Protein AF-A0A8T3R4K5-F1 (afdb_monomer_lite)

Structure (mmCIF, N/CA/C/O backbone):
data_AF-A0A8T3R4K5-F1
#
_entry.id   AF-A0A8T3R4K5-F1
#
loop_
_atom_site.group_PDB
_atom_site.id
_atom_site.type_symbol
_atom_site.label_atom_id
_atom_site.label_alt_id
_atom_site.label_comp_id
_atom_site.label_asym_id
_atom_site.label_entity_id
_atom_site.label_seq_id
_atom_site.pdbx_PDB_ins_code
_atom_site.Cartn_x
_atom_site.Cartn_y
_atom_site.Cartn_z
_atom_site.occupancy
_atom_site.B_iso_or_equiv
_atom_site.auth_seq_id
_atom_site.auth_comp_id
_atom_site.auth_asym_id
_atom_site.auth_atom_id
_atom_site.pdbx_PDB_model_num
ATOM 1 N N . MET A 1 1 ? 18.059 7.187 2.280 1.00 45.31 1 MET A N 1
ATOM 2 C CA . MET A 1 1 ? 17.461 6.110 1.462 1.00 45.31 1 MET A CA 1
ATOM 3 C C . MET A 1 1 ? 18.571 5.228 0.918 1.00 45.31 1 MET A C 1
ATOM 5 O O . MET A 1 1 ? 19.413 5.726 0.177 1.00 45.31 1 MET A O 1
ATOM 9 N N . ALA A 1 2 ? 18.626 3.956 1.317 1.00 51.62 2 ALA A N 1
ATOM 10 C CA . ALA A 1 2 ? 19.560 3.008 0.717 1.00 51.62 2 ALA A CA 1
ATOM 11 C C . ALA A 1 2 ? 19.156 2.786 -0.748 1.00 51.62 2 ALA A C 1
ATOM 13 O O . ALA A 1 2 ? 18.019 2.421 -1.041 1.00 51.62 2 ALA A O 1
ATOM 14 N N . ARG A 1 3 ? 20.061 3.071 -1.686 1.00 59.81 3 ARG A N 1
ATOM 15 C CA . ARG A 1 3 ? 19.791 2.909 -3.116 1.00 59.81 3 ARG A CA 1
ATOM 16 C C . ARG A 1 3 ? 19.730 1.409 -3.410 1.00 59.81 3 ARG A C 1
ATOM 18 O O . ARG A 1 3 ? 20.758 0.740 -3.339 1.00 59.81 3 ARG A O 1
ATOM 25 N N . ARG A 1 4 ? 18.537 0.874 -3.704 1.00 74.50 4 ARG A N 1
ATOM 26 C CA . ARG A 1 4 ? 18.368 -0.532 -4.107 1.00 74.50 4 ARG A CA 1
ATOM 27 C C . ARG A 1 4 ? 19.282 -0.801 -5.304 1.00 74.50 4 ARG A C 1
ATOM 29 O O . ARG A 1 4 ? 19.158 -0.131 -6.330 1.00 74.50 4 ARG A O 1
ATOM 36 N N . ARG A 1 5 ? 20.230 -1.733 -5.158 1.00 85.31 5 ARG A N 1
ATOM 37 C CA . ARG A 1 5 ? 21.131 -2.118 -6.251 1.00 85.31 5 ARG A CA 1
ATOM 38 C C . ARG A 1 5 ? 20.29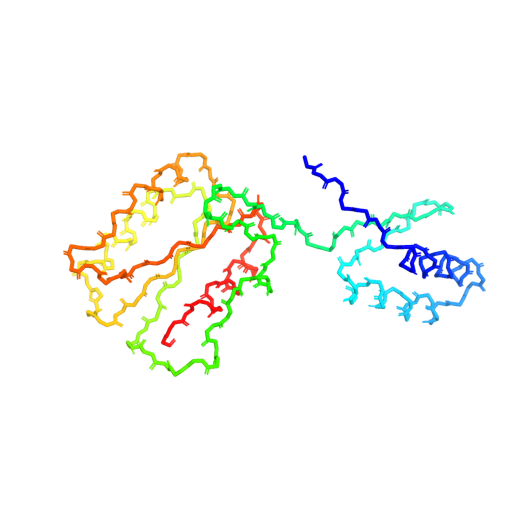4 -2.722 -7.380 1.00 85.31 5 ARG A C 1
ATOM 40 O O . ARG A 1 5 ? 19.443 -3.572 -7.124 1.00 85.31 5 ARG A O 1
ATOM 47 N N . ILE A 1 6 ? 20.534 -2.269 -8.608 1.00 90.44 6 ILE A N 1
ATOM 48 C CA . ILE A 1 6 ? 19.929 -2.852 -9.809 1.00 90.44 6 ILE A CA 1
ATOM 49 C C . ILE A 1 6 ? 20.546 -4.247 -9.999 1.00 90.44 6 ILE A C 1
ATOM 51 O O . ILE A 1 6 ? 21.776 -4.331 -10.042 1.00 90.44 6 ILE A O 1
ATOM 55 N N . PRO A 1 7 ? 19.749 -5.328 -10.081 1.00 92.19 7 PRO A N 1
ATOM 56 C CA . PRO A 1 7 ? 20.270 -6.655 -10.397 1.00 92.19 7 PRO A CA 1
ATOM 57 C C . PRO A 1 7 ? 20.941 -6.675 -11.774 1.00 92.19 7 PRO A C 1
ATOM 59 O O . PRO A 1 7 ? 20.413 -6.092 -12.722 1.00 92.19 7 PRO A O 1
ATOM 62 N N . ASP A 1 8 ? 22.074 -7.367 -11.893 1.00 93.62 8 ASP A N 1
ATOM 63 C CA . ASP A 1 8 ? 22.881 -7.354 -13.119 1.00 93.62 8 ASP A CA 1
ATOM 64 C C . ASP A 1 8 ? 22.080 -7.892 -14.328 1.00 93.62 8 ASP A C 1
ATOM 66 O O . ASP A 1 8 ? 22.092 -7.282 -15.394 1.00 93.62 8 ASP A O 1
ATOM 70 N N . GLU A 1 9 ? 21.271 -8.943 -14.141 1.00 94.00 9 GLU A N 1
ATOM 71 C CA . GLU A 1 9 ? 20.373 -9.491 -15.178 1.00 94.00 9 GLU A CA 1
ATOM 72 C C . GLU A 1 9 ? 19.344 -8.469 -15.684 1.00 94.00 9 GLU A C 1
ATOM 74 O O . GLU A 1 9 ? 19.042 -8.389 -16.880 1.00 94.00 9 GLU A O 1
ATOM 79 N N . LEU A 1 10 ? 18.818 -7.643 -14.778 1.00 94.88 10 LEU A N 1
ATOM 80 C CA . LEU A 1 10 ? 17.857 -6.603 -15.123 1.00 94.88 10 LEU A CA 1
ATOM 81 C C . LEU A 1 10 ? 18.532 -5.472 -15.901 1.00 94.88 10 LEU A C 1
ATOM 83 O O . LEU A 1 10 ? 17.970 -4.950 -16.865 1.00 94.88 10 LEU A O 1
ATOM 87 N N . LEU A 1 11 ? 19.756 -5.117 -15.504 1.00 95.25 11 LEU A N 1
ATOM 88 C CA . LEU A 1 11 ? 20.560 -4.142 -16.223 1.00 95.25 11 LEU A CA 1
ATOM 89 C C . LEU A 1 11 ? 20.870 -4.641 -17.641 1.00 95.25 11 LEU A C 1
ATOM 91 O O . LEU A 1 11 ? 20.710 -3.881 -18.594 1.00 95.25 11 LEU A O 1
ATOM 95 N N . SER A 1 12 ? 21.239 -5.913 -17.808 1.00 96.25 12 SER A N 1
ATOM 96 C CA . SER A 1 12 ? 21.420 -6.535 -19.125 1.00 96.25 12 SER A CA 1
ATOM 97 C C . SER A 1 12 ? 20.134 -6.500 -19.956 1.00 96.25 12 SER A C 1
ATOM 99 O O . SER A 1 12 ? 20.165 -6.081 -21.111 1.00 96.25 12 SER A O 1
ATOM 101 N N . THR A 1 13 ? 18.989 -6.844 -19.360 1.00 97.38 13 THR A N 1
ATOM 102 C CA . THR A 1 13 ? 17.670 -6.788 -20.019 1.00 97.38 13 THR A CA 1
ATOM 103 C C . THR A 1 13 ? 17.349 -5.375 -20.521 1.00 97.38 13 THR A C 1
ATOM 105 O O . THR A 1 13 ? 16.879 -5.196 -21.646 1.00 97.38 13 THR A O 1
ATOM 108 N N . ALA A 1 14 ? 17.662 -4.347 -19.728 1.00 96.56 14 ALA A N 1
ATOM 109 C CA . ALA A 1 14 ? 17.470 -2.952 -20.114 1.00 96.56 14 ALA A CA 1
ATOM 110 C C . ALA A 1 14 ? 18.378 -2.514 -21.279 1.00 96.56 14 ALA A C 1
ATOM 112 O O . ALA A 1 14 ? 17.917 -1.797 -22.171 1.00 96.56 14 ALA A O 1
ATOM 113 N N . HIS A 1 15 ? 19.627 -2.991 -21.325 1.00 96.38 15 HIS A N 1
ATOM 114 C CA . HIS A 1 15 ? 20.521 -2.750 -22.463 1.00 96.38 15 HIS A CA 1
ATOM 115 C C . HIS A 1 15 ? 20.000 -3.407 -23.746 1.00 96.38 15 HIS A C 1
ATOM 117 O O . HIS A 1 15 ? 19.970 -2.750 -24.786 1.00 96.38 15 HIS A O 1
ATOM 123 N N . ILE A 1 16 ? 19.532 -4.659 -23.675 1.00 97.00 16 ILE A N 1
ATOM 124 C CA . ILE A 1 16 ? 18.945 -5.361 -24.829 1.00 97.00 16 ILE A CA 1
ATOM 125 C C . ILE A 1 16 ? 17.707 -4.605 -25.328 1.00 97.00 16 ILE A C 1
ATOM 127 O O . ILE A 1 16 ? 17.570 -4.367 -26.527 1.00 97.00 16 ILE A O 1
ATOM 131 N N . ARG A 1 17 ? 16.851 -4.120 -24.418 1.00 96.69 17 ARG A N 1
ATOM 132 C CA . ARG A 1 17 ? 15.700 -3.280 -24.786 1.00 96.69 17 ARG A CA 1
ATOM 133 C C . ARG A 1 17 ? 16.136 -2.009 -25.512 1.00 96.69 17 ARG A C 1
ATOM 135 O O . ARG A 1 17 ? 15.506 -1.628 -26.494 1.00 96.69 17 ARG A O 1
ATOM 142 N N . SER A 1 18 ? 17.182 -1.338 -25.028 1.00 95.56 18 SER A N 1
ATOM 143 C CA . SER A 1 18 ? 17.711 -0.126 -25.666 1.00 95.56 18 SER A CA 1
ATOM 144 C C . SER A 1 18 ? 18.181 -0.405 -27.099 1.00 95.56 18 SER A C 1
ATOM 146 O O . SER A 1 18 ? 17.837 0.332 -28.022 1.00 95.56 18 SER A O 1
ATOM 148 N N . GLN A 1 19 ? 18.874 -1.529 -27.311 1.00 95.06 19 GLN A N 1
ATOM 149 C CA . GLN A 1 19 ? 19.304 -1.972 -28.641 1.00 95.06 19 GLN A CA 1
ATOM 150 C C . GLN A 1 19 ? 18.115 -2.286 -29.560 1.00 95.06 19 GLN A C 1
ATOM 152 O O . GLN A 1 19 ? 18.104 -1.832 -30.703 1.00 95.06 19 GLN A O 1
ATOM 157 N N . ALA A 1 20 ? 17.087 -2.980 -29.059 1.00 96.00 20 ALA A N 1
ATOM 158 C CA . ALA A 1 20 ? 15.862 -3.255 -29.814 1.00 96.00 20 ALA A CA 1
ATOM 159 C C . ALA A 1 20 ? 15.170 -1.956 -30.266 1.00 96.00 20 ALA A C 1
ATOM 161 O O . ALA A 1 20 ? 14.810 -1.816 -31.433 1.00 96.00 20 ALA A O 1
ATOM 162 N N . ARG A 1 21 ? 15.083 -0.948 -29.383 1.00 94.56 21 ARG A N 1
ATOM 163 C CA . ARG A 1 21 ? 14.558 0.384 -29.741 1.00 94.56 21 ARG A CA 1
ATOM 164 C C . ARG A 1 21 ? 15.395 1.071 -30.815 1.00 94.56 21 ARG A C 1
ATOM 166 O O . ARG A 1 21 ? 14.825 1.629 -31.747 1.00 94.56 21 ARG A O 1
ATOM 173 N N . ALA A 1 22 ? 16.723 1.022 -30.707 1.00 93.38 22 ALA A N 1
ATOM 174 C CA . ALA A 1 22 ? 17.624 1.612 -31.698 1.00 93.38 22 ALA A CA 1
ATOM 175 C C . ALA A 1 22 ? 17.508 0.935 -33.077 1.00 93.38 22 ALA A C 1
ATOM 177 O O . ALA A 1 22 ? 17.646 1.601 -34.100 1.00 93.38 22 ALA A O 1
ATOM 178 N N . ALA A 1 23 ? 17.210 -0.366 -33.105 1.00 95.31 23 ALA A N 1
ATOM 179 C CA . ALA A 1 23 ? 16.956 -1.133 -34.323 1.00 95.31 23 ALA A CA 1
ATOM 180 C C . ALA A 1 23 ? 15.519 -0.984 -34.870 1.00 95.31 23 ALA A C 1
ATOM 182 O O . ALA A 1 23 ? 15.223 -1.500 -35.946 1.00 95.31 23 ALA A O 1
ATOM 183 N N . GLY A 1 24 ? 14.623 -0.294 -34.153 1.00 96.25 24 GLY A N 1
ATOM 184 C CA . GLY A 1 24 ? 13.208 -0.164 -34.518 1.00 96.25 24 GLY A CA 1
ATOM 185 C C . GLY A 1 24 ? 12.358 -1.410 -34.236 1.00 96.25 24 GLY A C 1
ATOM 186 O O . GLY A 1 24 ? 11.225 -1.489 -34.708 1.00 96.25 24 GLY A O 1
ATOM 187 N N . ASP A 1 25 ? 12.869 -2.369 -33.460 1.00 97.69 25 ASP A N 1
ATOM 188 C CA . ASP A 1 25 ? 12.128 -3.552 -33.015 1.00 97.69 25 ASP A CA 1
ATOM 189 C C . ASP A 1 25 ? 11.287 -3.220 -31.772 1.00 97.69 25 ASP A C 1
ATOM 191 O O . ASP A 1 25 ? 11.659 -3.457 -30.617 1.00 97.69 25 ASP A O 1
ATOM 195 N N . TRP A 1 26 ? 10.136 -2.594 -32.018 1.00 95.94 26 TRP A N 1
ATOM 196 C CA . TRP A 1 26 ? 9.239 -2.139 -30.956 1.00 95.94 26 TRP A CA 1
ATOM 197 C C . TRP A 1 26 ? 8.578 -3.289 -30.196 1.00 95.94 26 TRP A C 1
ATOM 199 O O . TRP A 1 26 ? 8.363 -3.168 -28.992 1.00 95.94 26 TRP A O 1
ATOM 209 N N . ALA A 1 27 ? 8.297 -4.405 -30.873 1.00 98.12 27 ALA A N 1
ATOM 210 C CA . ALA A 1 27 ? 7.669 -5.569 -30.258 1.00 98.12 27 ALA A CA 1
ATOM 211 C C . ALA A 1 27 ? 8.587 -6.192 -29.199 1.00 98.12 27 ALA A C 1
ATOM 213 O O . ALA A 1 27 ? 8.157 -6.434 -28.068 1.00 98.12 27 ALA A O 1
ATOM 214 N N . GLU A 1 28 ? 9.865 -6.383 -29.531 1.00 97.69 28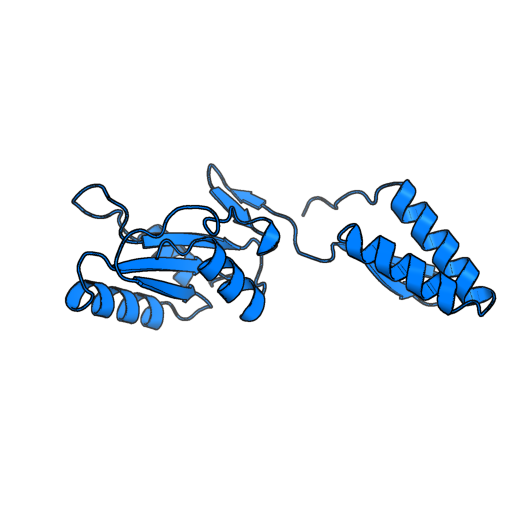 GLU A N 1
ATOM 215 C CA . GLU A 1 28 ? 10.845 -6.895 -28.576 1.00 97.69 28 GLU A CA 1
ATOM 216 C C . GLU A 1 28 ? 11.113 -5.892 -27.449 1.00 97.69 28 GLU A C 1
ATOM 218 O O . GLU A 1 28 ? 11.172 -6.262 -26.272 1.00 97.69 28 GLU A O 1
ATOM 223 N N . ALA A 1 29 ? 11.196 -4.597 -27.773 1.00 96.75 29 ALA A N 1
ATOM 224 C CA . ALA A 1 29 ? 11.370 -3.558 -26.765 1.00 96.75 29 ALA A CA 1
ATOM 225 C C . ALA A 1 29 ? 10.220 -3.523 -25.737 1.00 96.75 29 ALA A C 1
ATOM 227 O O . ALA A 1 29 ? 10.468 -3.333 -24.540 1.00 96.75 29 ALA A O 1
ATOM 228 N N . ASP A 1 30 ? 8.975 -3.714 -26.181 1.00 97.12 30 ASP A N 1
ATOM 229 C CA . ASP A 1 30 ? 7.806 -3.771 -25.302 1.00 97.12 30 ASP A CA 1
ATOM 230 C C . ASP A 1 30 ? 7.771 -5.059 -24.476 1.00 97.12 30 ASP A C 1
ATOM 232 O O . ASP A 1 30 ? 7.526 -4.992 -23.268 1.00 97.12 30 ASP A O 1
ATOM 236 N N . ARG A 1 31 ? 8.100 -6.214 -25.070 1.00 98.12 31 ARG A N 1
ATOM 237 C CA . ARG A 1 31 ? 8.227 -7.484 -24.335 1.00 98.12 31 ARG A CA 1
ATOM 238 C C . ARG A 1 31 ? 9.245 -7.368 -23.198 1.00 98.12 31 ARG A C 1
ATOM 240 O O . ARG A 1 31 ? 8.969 -7.772 -22.069 1.00 98.12 31 ARG A O 1
ATOM 247 N N . LEU A 1 32 ? 10.409 -6.779 -23.472 1.00 97.81 32 LEU A N 1
ATOM 248 C CA . LEU A 1 32 ? 11.460 -6.568 -22.475 1.00 97.81 32 LEU A CA 1
ATOM 249 C C . LEU A 1 32 ? 11.054 -5.543 -21.412 1.00 97.81 32 LEU A C 1
ATOM 251 O O . LEU A 1 32 ? 11.382 -5.727 -20.241 1.00 97.81 32 LEU A O 1
ATOM 255 N N . ARG A 1 33 ? 10.304 -4.491 -21.777 1.00 96.38 33 ARG A N 1
ATOM 256 C CA . ARG A 1 33 ? 9.725 -3.566 -20.788 1.00 96.38 33 ARG A CA 1
ATOM 257 C C . ARG A 1 33 ? 8.810 -4.309 -19.816 1.00 96.38 33 ARG A C 1
ATOM 259 O O . ARG A 1 33 ? 8.966 -4.120 -18.615 1.00 96.38 33 ARG A O 1
ATOM 266 N N . VAL A 1 34 ? 7.923 -5.173 -20.312 1.00 96.81 34 VAL A N 1
ATOM 267 C CA . VAL A 1 34 ? 7.019 -5.969 -19.462 1.00 96.81 34 VAL A CA 1
ATOM 268 C C . VAL A 1 34 ? 7.806 -6.851 -18.492 1.00 96.81 34 VAL A C 1
ATOM 270 O O . VAL A 1 34 ? 7.452 -6.926 -17.320 1.00 96.81 34 VAL A O 1
ATOM 273 N N . LEU A 1 35 ? 8.905 -7.471 -18.934 1.00 96.44 35 LEU A N 1
ATOM 274 C CA . LEU A 1 35 ? 9.767 -8.262 -18.047 1.00 96.44 35 LEU A CA 1
ATOM 275 C C . LEU A 1 35 ? 10.426 -7.412 -16.952 1.00 96.44 35 LEU A C 1
ATOM 277 O O . LEU A 1 35 ? 10.474 -7.829 -15.796 1.00 96.44 35 LEU A O 1
ATOM 281 N N . ILE A 1 36 ? 10.906 -6.214 -17.298 1.00 95.69 36 ILE A N 1
ATOM 282 C CA . ILE A 1 36 ? 11.506 -5.287 -16.329 1.00 95.69 36 ILE A CA 1
ATOM 283 C C . ILE A 1 36 ? 10.459 -4.828 -15.301 1.00 95.69 36 ILE A C 1
ATOM 285 O O . ILE A 1 36 ? 10.733 -4.812 -14.099 1.00 95.69 36 ILE A O 1
ATOM 289 N N . GLU A 1 37 ? 9.250 -4.510 -15.763 1.00 93.81 37 GLU A N 1
ATOM 290 C CA . GLU A 1 37 ? 8.126 -4.107 -14.913 1.00 93.81 37 GLU A CA 1
ATOM 291 C C . GLU A 1 37 ? 7.658 -5.240 -13.998 1.00 93.81 37 GLU A C 1
ATOM 293 O O . GLU A 1 37 ? 7.461 -5.016 -12.803 1.00 93.81 37 GLU A O 1
ATOM 298 N N . ALA A 1 38 ? 7.584 -6.470 -14.511 1.00 90.88 38 ALA A N 1
ATOM 299 C CA . ALA A 1 38 ? 7.273 -7.663 -13.726 1.00 90.88 38 ALA A CA 1
ATOM 300 C C . ALA A 1 38 ? 8.325 -7.946 -12.638 1.00 90.88 38 ALA A C 1
ATOM 302 O O . ALA A 1 38 ? 7.987 -8.453 -11.571 1.00 90.88 38 ALA A O 1
ATOM 303 N N . ALA A 1 39 ? 9.586 -7.560 -12.860 1.00 91.12 39 ALA A N 1
ATOM 304 C CA . ALA A 1 39 ? 10.643 -7.619 -11.848 1.00 91.12 39 ALA A CA 1
ATOM 305 C C . ALA A 1 39 ? 10.557 -6.488 -10.796 1.00 91.12 39 ALA A C 1
ATOM 307 O O . ALA A 1 39 ? 11.414 -6.393 -9.911 1.00 91.12 39 ALA A O 1
ATOM 308 N N . GLY A 1 40 ? 9.547 -5.616 -10.875 1.00 90.94 40 GLY A N 1
ATOM 309 C CA . GLY A 1 40 ? 9.320 -4.521 -9.933 1.00 90.94 40 GLY A CA 1
ATOM 310 C C . GLY A 1 40 ? 10.129 -3.260 -10.236 1.00 90.94 40 GLY A C 1
ATOM 311 O O . GLY A 1 40 ? 10.403 -2.475 -9.322 1.00 90.94 40 GLY A O 1
ATOM 312 N N . TRP A 1 41 ? 10.521 -3.051 -11.494 1.00 94.19 41 TRP A N 1
ATOM 313 C CA . TRP A 1 41 ? 11.284 -1.882 -11.924 1.00 94.19 41 TRP A CA 1
ATOM 314 C C . TRP A 1 41 ? 10.591 -1.133 -13.054 1.00 94.19 41 TRP A C 1
ATOM 316 O O . TRP A 1 41 ? 10.042 -1.710 -13.979 1.00 94.19 41 TRP A O 1
ATOM 326 N N . ARG A 1 42 ? 10.658 0.191 -13.008 1.00 93.62 42 ARG A N 1
ATOM 327 C CA . ARG A 1 42 ? 10.242 1.067 -14.093 1.00 93.62 42 ARG A CA 1
ATOM 328 C C . ARG A 1 42 ? 11.457 1.407 -14.938 1.00 93.62 42 ARG A C 1
ATOM 330 O O . ARG A 1 42 ? 12.489 1.817 -14.402 1.00 93.62 42 ARG A O 1
ATOM 337 N N . ILE A 1 43 ? 11.307 1.293 -16.251 1.00 94.94 43 ILE A N 1
ATOM 338 C CA . ILE A 1 43 ? 12.282 1.787 -17.217 1.00 94.94 43 ILE A CA 1
ATOM 339 C C . ILE A 1 43 ? 11.732 3.017 -17.933 1.00 94.94 43 ILE A C 1
ATOM 341 O O . ILE A 1 43 ? 10.597 3.023 -18.402 1.00 94.94 43 ILE A O 1
ATOM 345 N N . ALA A 1 44 ? 12.543 4.066 -18.012 1.00 92.56 44 ALA A N 1
ATOM 346 C CA . ALA A 1 44 ? 12.249 5.262 -18.791 1.00 92.56 44 ALA A CA 1
ATOM 347 C C . ALA A 1 44 ? 13.442 5.594 -19.682 1.00 92.56 44 ALA A C 1
ATOM 349 O O . ALA A 1 44 ? 14.589 5.489 -19.242 1.00 92.56 44 ALA A O 1
ATOM 350 N N . ASP A 1 45 ? 13.173 6.005 -20.915 1.00 89.62 45 ASP A N 1
ATOM 351 C CA . ASP A 1 45 ? 14.223 6.408 -21.845 1.00 89.62 45 ASP A CA 1
ATOM 352 C C . ASP A 1 45 ? 14.779 7.787 -21.453 1.00 89.62 45 ASP A C 1
ATOM 354 O O . ASP A 1 45 ? 14.043 8.674 -21.013 1.00 89.62 45 ASP A O 1
ATOM 358 N N . ARG A 1 46 ? 16.091 7.971 -21.608 1.00 87.88 46 ARG A N 1
ATOM 359 C CA . ARG A 1 46 ? 16.819 9.209 -21.311 1.00 87.88 46 ARG A CA 1
ATOM 360 C C . ARG A 1 46 ? 17.802 9.519 -22.434 1.00 87.88 46 ARG A C 1
ATOM 362 O O . ARG A 1 46 ? 18.992 9.239 -22.333 1.00 87.88 46 ARG A O 1
ATOM 369 N N . GLY A 1 47 ? 17.302 10.125 -23.509 1.00 83.12 47 GLY A N 1
ATOM 370 C CA . GLY A 1 47 ? 18.123 10.409 -24.687 1.00 83.12 47 GLY A CA 1
ATOM 371 C C . GLY A 1 47 ? 18.680 9.113 -25.280 1.00 83.12 47 GLY A C 1
ATOM 372 O O . GLY A 1 47 ? 17.909 8.248 -25.680 1.00 83.12 47 GLY A O 1
ATOM 373 N N . THR A 1 48 ? 20.007 8.980 -25.313 1.00 79.50 48 THR A N 1
ATOM 374 C CA . THR A 1 48 ? 20.710 7.772 -25.785 1.00 79.50 48 THR A CA 1
ATOM 375 C C . THR A 1 48 ? 20.856 6.679 -24.721 1.00 79.50 48 THR A C 1
ATOM 377 O O . THR A 1 48 ? 21.436 5.636 -25.004 1.00 79.50 48 THR A O 1
ATOM 380 N N . ASP A 1 49 ? 20.382 6.921 -23.500 1.00 85.62 49 ASP A N 1
ATOM 381 C CA . ASP A 1 49 ? 20.492 6.017 -22.354 1.00 85.62 49 ASP A CA 1
ATOM 382 C C . ASP A 1 49 ? 19.099 5.700 -21.774 1.00 85.62 49 ASP A C 1
ATOM 384 O O . ASP A 1 49 ? 18.066 6.141 -22.288 1.00 85.62 49 ASP A O 1
ATOM 388 N N . PHE A 1 50 ? 19.042 4.935 -20.690 1.00 93.00 50 PHE A N 1
ATOM 389 C CA . PHE A 1 50 ? 17.826 4.642 -19.945 1.00 93.00 50 PHE A CA 1
ATOM 390 C C . PHE A 1 50 ? 18.017 4.888 -18.447 1.00 93.00 50 PHE A C 1
ATOM 392 O O . PHE A 1 50 ? 19.119 4.936 -17.910 1.00 93.00 50 PHE A O 1
ATOM 399 N N . SER A 1 51 ? 16.906 5.022 -17.730 1.00 93.25 51 SER A N 1
ATOM 400 C CA . SER A 1 51 ? 16.896 4.970 -16.271 1.00 93.25 51 SER A CA 1
ATOM 401 C C . SER A 1 51 ? 16.030 3.837 -15.772 1.00 93.25 51 SER A C 1
ATOM 403 O O . SER A 1 51 ? 14.897 3.683 -16.226 1.00 93.25 51 SER A O 1
ATOM 405 N N . LEU A 1 52 ? 16.564 3.105 -14.798 1.00 93.81 52 LEU A N 1
ATOM 406 C CA . LEU A 1 52 ? 15.845 2.117 -14.010 1.00 93.81 52 LEU A CA 1
ATOM 407 C C . LEU A 1 52 ? 15.580 2.680 -12.616 1.00 93.81 52 LEU A C 1
ATOM 409 O O . LEU A 1 52 ? 16.505 3.099 -11.916 1.00 93.81 52 LEU A O 1
ATOM 413 N N . THR A 1 53 ? 14.317 2.675 -12.209 1.00 92.19 53 THR A N 1
ATOM 414 C CA . THR A 1 53 ? 13.900 3.014 -10.846 1.00 92.19 53 THR A CA 1
ATOM 415 C C . THR A 1 53 ? 12.983 1.925 -10.302 1.00 92.19 53 THR A C 1
ATOM 417 O O . THR A 1 53 ? 12.286 1.284 -11.086 1.00 92.19 53 THR A O 1
ATOM 420 N N . PRO A 1 54 ? 12.959 1.669 -8.985 1.00 90.75 54 PRO A N 1
ATOM 421 C CA . PRO A 1 54 ? 11.947 0.792 -8.408 1.00 90.75 54 PRO A CA 1
ATOM 422 C C . PRO A 1 54 ? 10.532 1.236 -8.817 1.00 90.75 54 PRO A C 1
ATOM 424 O O . PRO A 1 54 ? 10.232 2.434 -8.869 1.00 90.75 54 PRO A O 1
ATOM 427 N N . ALA A 1 55 ? 9.664 0.278 -9.147 1.00 90.88 55 ALA A N 1
ATOM 428 C CA . ALA A 1 55 ? 8.285 0.565 -9.542 1.00 90.88 55 ALA A CA 1
ATOM 429 C C . ALA A 1 55 ? 7.472 1.136 -8.370 1.00 90.88 55 ALA A C 1
ATOM 431 O O . ALA A 1 55 ? 6.656 2.040 -8.572 1.00 90.88 55 ALA A O 1
ATOM 432 N N . THR A 1 56 ? 7.763 0.660 -7.160 1.00 90.81 56 THR A N 1
ATOM 433 C CA . THR A 1 56 ? 7.183 1.105 -5.893 1.00 90.81 56 THR A CA 1
ATOM 434 C C . THR A 1 56 ? 8.283 1.589 -4.943 1.00 90.81 56 THR A C 1
ATOM 436 O O . THR A 1 56 ? 9.436 1.154 -5.073 1.00 90.81 56 THR A O 1
ATOM 439 N N . PRO A 1 57 ? 7.953 2.449 -3.964 1.00 92.06 57 PRO A N 1
ATOM 440 C CA . PRO A 1 57 ? 8.818 2.709 -2.819 1.00 92.06 57 PRO A CA 1
ATOM 441 C C . PRO A 1 57 ? 9.281 1.416 -2.131 1.00 92.06 57 PRO A C 1
ATOM 443 O O . PRO A 1 57 ? 8.683 0.348 -2.285 1.00 92.06 57 PRO A O 1
ATOM 446 N N . SER A 1 58 ? 10.382 1.509 -1.385 1.00 91.06 58 SER A N 1
ATOM 447 C CA . SER A 1 58 ? 10.881 0.387 -0.578 1.00 91.06 58 SER A CA 1
ATOM 448 C C . SER A 1 58 ? 10.154 0.319 0.759 1.00 91.06 58 SER A C 1
ATOM 450 O O . SER A 1 58 ? 9.721 1.349 1.281 1.00 91.06 58 SER A O 1
ATOM 452 N N . ASP A 1 59 ? 10.073 -0.878 1.330 1.00 94.19 59 ASP A N 1
ATOM 453 C CA . ASP A 1 59 ? 9.670 -1.036 2.724 1.00 94.19 59 ASP A CA 1
ATOM 454 C C . ASP A 1 59 ? 10.746 -0.435 3.644 1.00 94.19 59 ASP A C 1
ATOM 456 O O . ASP A 1 59 ? 11.945 -0.480 3.343 1.00 94.19 59 ASP A O 1
ATOM 460 N N . VAL A 1 60 ? 10.319 0.146 4.764 1.00 95.06 60 VAL A N 1
ATOM 461 C CA . VAL A 1 60 ? 11.191 0.729 5.790 1.00 95.06 60 VAL A CA 1
ATOM 462 C C . VAL A 1 60 ? 10.908 0.039 7.117 1.00 95.06 60 VAL A C 1
ATOM 464 O O . VAL A 1 60 ? 9.760 -0.031 7.544 1.00 95.06 60 VAL A O 1
ATOM 467 N N . ILE A 1 61 ? 11.956 -0.461 7.769 1.00 93.69 61 ILE A N 1
ATOM 468 C CA . ILE A 1 61 ? 11.871 -1.019 9.121 1.00 93.69 61 ILE A CA 1
ATOM 469 C C . ILE A 1 61 ? 12.111 0.114 10.120 1.00 93.69 61 ILE A C 1
ATOM 471 O O . ILE A 1 61 ? 13.155 0.765 10.065 1.00 93.69 61 ILE A O 1
ATOM 475 N N . ASP A 1 62 ? 11.141 0.350 10.998 1.00 87.25 62 ASP A N 1
ATOM 476 C CA . ASP A 1 62 ? 11.146 1.395 12.022 1.00 87.25 62 ASP A CA 1
ATOM 477 C C . ASP A 1 62 ? 10.854 0.750 13.386 1.00 87.25 62 ASP A C 1
ATOM 479 O O . ASP A 1 62 ? 9.705 0.476 13.741 1.00 87.25 62 ASP A O 1
ATOM 483 N N . GLY A 1 63 ? 11.917 0.383 14.110 1.00 88.69 63 GLY A N 1
ATOM 484 C CA . GLY A 1 63 ? 11.813 -0.470 15.298 1.00 88.69 63 GLY A CA 1
ATOM 485 C C . GLY A 1 63 ? 11.260 -1.859 14.954 1.00 88.69 63 GLY A C 1
ATOM 486 O O . GLY A 1 63 ? 11.795 -2.545 14.085 1.00 88.69 63 GLY A O 1
ATOM 487 N N . GLU A 1 64 ? 10.186 -2.269 15.630 1.00 86.38 64 GLU A N 1
ATOM 488 C CA . GLU A 1 64 ? 9.472 -3.530 15.361 1.00 86.38 64 GLU A CA 1
ATOM 489 C C . GLU A 1 64 ? 8.425 -3.403 14.239 1.00 86.38 64 GLU A C 1
ATOM 491 O O . GLU A 1 64 ? 7.835 -4.396 13.812 1.00 86.38 64 GLU A O 1
ATOM 496 N N . ARG A 1 65 ? 8.182 -2.185 13.739 1.00 91.44 65 ARG A N 1
ATOM 497 C CA . ARG A 1 65 ? 7.164 -1.910 12.725 1.00 91.44 65 ARG A CA 1
ATOM 498 C C . ARG A 1 65 ? 7.759 -1.914 11.321 1.00 91.44 65 ARG A C 1
ATOM 500 O O . ARG A 1 65 ? 8.821 -1.350 11.064 1.00 91.44 65 ARG A O 1
ATOM 507 N N . VAL A 1 66 ? 7.003 -2.467 10.376 1.00 95.12 66 VAL A N 1
ATOM 508 C CA . VAL A 1 66 ? 7.261 -2.315 8.940 1.00 95.12 66 VAL A CA 1
ATOM 509 C C . VAL A 1 66 ? 6.381 -1.201 8.379 1.00 95.12 66 VAL A C 1
ATOM 511 O O . VAL A 1 66 ? 5.169 -1.187 8.589 1.00 95.12 66 VAL A O 1
ATOM 514 N N . ARG A 1 67 ? 6.991 -0.275 7.641 1.00 96.69 67 ARG A N 1
ATOM 515 C CA . ARG A 1 67 ? 6.304 0.718 6.815 1.00 96.69 67 ARG A CA 1
ATOM 516 C C . ARG A 1 67 ? 6.390 0.276 5.362 1.00 96.69 67 ARG A C 1
ATOM 518 O O . ARG A 1 67 ? 7.477 0.251 4.790 1.00 96.69 67 ARG A O 1
ATOM 525 N N . TYR A 1 68 ? 5.262 -0.085 4.773 1.00 97.50 68 TYR A N 1
ATOM 526 C CA . TYR A 1 68 ? 5.210 -0.741 3.472 1.00 97.50 68 TYR A CA 1
ATOM 527 C C . TYR A 1 68 ? 5.300 0.259 2.317 1.00 97.50 68 TYR A C 1
ATOM 529 O O . TYR A 1 68 ? 4.599 1.269 2.286 1.00 97.50 68 TYR A O 1
ATOM 537 N N . GLY A 1 69 ? 6.144 -0.034 1.335 1.00 96.50 69 GLY A N 1
ATOM 538 C CA . GLY A 1 69 ? 6.275 0.747 0.107 1.00 96.50 69 GLY A CA 1
ATOM 539 C C . GLY A 1 69 ? 5.292 0.341 -0.988 1.00 96.50 69 GLY A C 1
ATOM 540 O O . GLY A 1 69 ? 5.215 0.995 -2.024 1.00 96.50 69 GLY A O 1
ATOM 541 N N . SER A 1 70 ? 4.527 -0.734 -0.788 1.00 96.00 70 SER A N 1
ATOM 542 C CA . SER A 1 70 ? 3.493 -1.179 -1.723 1.00 96.00 70 SER A CA 1
ATOM 543 C C . SER A 1 70 ? 2.375 -1.932 -1.008 1.00 96.00 70 SER A C 1
ATOM 545 O O . SER A 1 70 ? 2.599 -2.543 0.035 1.00 96.00 70 SER A O 1
ATOM 547 N N . SER A 1 71 ? 1.182 -1.966 -1.605 1.00 96.94 71 SER A N 1
ATOM 548 C CA . SER A 1 71 ? 0.086 -2.787 -1.082 1.00 96.94 71 SER A CA 1
ATOM 549 C C . SER A 1 71 ? 0.372 -4.287 -1.160 1.00 96.94 71 SER A C 1
ATOM 551 O O . SER A 1 71 ? -0.068 -5.040 -0.298 1.00 96.94 71 SER A O 1
ATOM 553 N N . ALA A 1 72 ? 1.136 -4.732 -2.160 1.00 94.88 72 ALA A N 1
ATOM 554 C CA . ALA A 1 72 ? 1.482 -6.139 -2.344 1.00 94.88 72 ALA A CA 1
ATOM 555 C C . ALA A 1 72 ? 2.382 -6.691 -1.223 1.00 94.88 72 ALA A C 1
ATOM 557 O O . ALA A 1 72 ? 2.298 -7.879 -0.917 1.00 94.88 72 ALA A O 1
ATOM 558 N N . ALA A 1 73 ? 3.204 -5.834 -0.606 1.00 95.31 73 ALA A N 1
ATOM 559 C CA . ALA A 1 73 ? 4.088 -6.201 0.500 1.00 95.31 73 ALA A CA 1
ATOM 560 C C . ALA A 1 73 ? 3.348 -6.386 1.838 1.00 95.31 73 ALA A C 1
ATOM 562 O O . ALA A 1 73 ? 3.855 -7.050 2.739 1.00 95.31 73 ALA A O 1
ATOM 563 N N . VAL A 1 74 ? 2.138 -5.834 1.968 1.00 97.50 74 VAL A N 1
ATOM 564 C CA . VAL A 1 74 ? 1.315 -5.973 3.175 1.00 97.50 74 VAL A CA 1
ATOM 565 C C . VAL A 1 74 ? 0.769 -7.401 3.272 1.00 97.50 74 VAL A C 1
ATOM 567 O O . VAL A 1 74 ? 0.109 -7.830 2.325 1.00 97.50 74 VAL A O 1
ATOM 570 N N . PRO A 1 75 ? 0.959 -8.140 4.381 1.00 96.44 75 PRO A N 1
ATOM 571 C CA . PRO A 1 75 ? 0.413 -9.490 4.543 1.00 96.44 75 PRO A CA 1
ATOM 572 C C . PRO A 1 75 ? -1.102 -9.535 4.304 1.00 96.44 75 PRO A C 1
ATOM 574 O O . PRO A 1 75 ? -1.839 -8.721 4.857 1.00 96.44 75 PRO A O 1
ATOM 577 N N . SER A 1 76 ? -1.573 -10.473 3.482 1.00 97.06 76 SER A N 1
ATOM 578 C CA . SER A 1 76 ? -2.991 -10.571 3.112 1.00 97.06 76 SER A CA 1
ATOM 579 C C . SER A 1 76 ? -3.736 -11.592 3.967 1.00 97.06 76 SER A C 1
ATOM 581 O O . SER A 1 76 ? -3.198 -12.663 4.222 1.00 97.06 76 SER A O 1
ATOM 583 N N . ARG A 1 77 ? -4.976 -11.259 4.340 1.00 96.31 77 ARG A N 1
ATOM 584 C CA . ARG A 1 77 ? -5.945 -12.132 5.018 1.00 96.31 77 ARG A CA 1
ATOM 585 C C . ARG A 1 77 ? -7.014 -12.714 4.081 1.00 96.31 77 ARG A C 1
ATOM 587 O O . ARG A 1 77 ? -7.956 -13.326 4.552 1.00 96.31 77 ARG A O 1
ATOM 594 N N . PHE A 1 78 ? -6.908 -12.538 2.760 1.00 94.94 78 PHE A N 1
ATOM 595 C CA . PHE A 1 78 ? -7.981 -12.951 1.834 1.00 94.94 78 PHE A CA 1
ATOM 596 C C . PHE A 1 78 ? -8.278 -14.455 1.828 1.00 94.94 78 PHE A C 1
ATOM 598 O O . PHE A 1 78 ? -9.391 -14.848 1.498 1.00 94.94 78 PHE A O 1
ATOM 605 N N . GLU A 1 79 ? -7.295 -15.279 2.185 1.00 96.44 79 GLU A N 1
ATOM 606 C CA . GLU A 1 79 ? -7.447 -16.737 2.279 1.00 96.44 79 GLU A CA 1
ATOM 607 C C . GLU A 1 79 ? -7.834 -17.196 3.698 1.00 96.44 79 GLU A C 1
ATOM 609 O O . GLU A 1 79 ? -8.040 -18.386 3.939 1.00 96.44 79 GLU A O 1
ATOM 614 N N . GLU A 1 80 ? -7.902 -16.271 4.660 1.00 94.81 80 GLU A N 1
ATOM 615 C CA . GLU A 1 80 ? -8.354 -16.557 6.019 1.00 94.81 80 GLU A CA 1
ATOM 616 C C . GLU A 1 80 ? -9.895 -16.556 6.055 1.00 94.81 80 GLU A C 1
ATOM 618 O O . GLU A 1 80 ? -10.531 -15.774 5.344 1.00 94.81 80 GLU A O 1
ATOM 623 N N . PRO A 1 81 ? -10.537 -17.414 6.869 1.00 94.62 81 PRO A N 1
ATOM 624 C CA . PRO A 1 81 ? -11.982 -17.351 7.058 1.00 94.62 81 PRO A CA 1
ATOM 625 C C . PRO A 1 81 ? -12.418 -15.980 7.584 1.00 94.62 81 PRO A C 1
ATOM 627 O O . PRO A 1 81 ? -11.789 -15.443 8.495 1.00 94.62 81 PRO A O 1
ATOM 630 N N . ALA A 1 82 ? -13.528 -15.455 7.062 1.00 92.44 82 ALA A N 1
ATOM 631 C CA . ALA A 1 82 ? -14.097 -14.203 7.544 1.00 92.44 82 ALA A CA 1
ATOM 632 C C . ALA A 1 82 ? -14.478 -14.295 9.035 1.00 92.44 82 ALA A C 1
ATOM 634 O O . ALA A 1 82 ? -15.093 -15.264 9.491 1.00 92.44 82 ALA A O 1
ATOM 635 N N . THR A 1 83 ? -14.128 -13.257 9.786 1.00 89.81 83 THR A N 1
ATOM 636 C CA . THR A 1 83 ? -14.390 -13.073 11.213 1.00 89.81 83 THR A CA 1
ATOM 637 C C . THR A 1 83 ? -15.020 -11.707 11.457 1.00 89.81 83 THR A C 1
ATOM 639 O O . THR A 1 83 ? -14.503 -10.687 10.999 1.00 89.81 83 THR A O 1
ATOM 642 N N . GLY A 1 84 ? -16.089 -11.688 12.251 1.00 89.06 84 GLY A N 1
ATOM 643 C CA . GLY A 1 84 ? -16.832 -10.473 12.573 1.00 89.06 84 GLY A CA 1
ATOM 644 C C . GLY A 1 84 ? -17.904 -10.128 11.537 1.00 89.06 84 GLY A C 1
ATOM 645 O O . GLY A 1 84 ? -18.218 -10.934 10.663 1.00 89.06 84 GLY A O 1
ATOM 646 N N . LEU A 1 85 ? -18.492 -8.940 11.666 1.00 92.69 85 LEU A N 1
ATOM 647 C CA . LEU A 1 85 ? -19.579 -8.466 10.801 1.00 92.69 85 LEU A CA 1
ATOM 648 C C . LEU A 1 85 ? -19.071 -7.677 9.599 1.00 92.69 85 LEU A C 1
ATOM 650 O O . LEU A 1 85 ? -19.586 -7.827 8.494 1.00 92.69 85 LEU A O 1
ATOM 654 N N . ALA A 1 86 ? -18.122 -6.775 9.838 1.00 94.00 86 ALA A N 1
ATOM 655 C CA . ALA A 1 86 ? -17.593 -5.871 8.829 1.00 94.00 86 ALA A CA 1
ATOM 656 C C . ALA A 1 86 ? -16.219 -5.339 9.241 1.00 94.00 86 ALA A C 1
ATOM 658 O O . ALA A 1 86 ? -15.949 -5.143 10.428 1.00 94.00 86 ALA A O 1
ATOM 659 N N . THR A 1 87 ? -15.387 -5.010 8.253 1.00 95.44 87 THR A N 1
ATOM 660 C CA . THR A 1 87 ? -14.202 -4.176 8.462 1.00 95.44 87 THR A CA 1
ATOM 661 C C . THR A 1 87 ? -14.432 -2.780 7.895 1.00 95.44 87 THR A C 1
ATOM 663 O O . THR A 1 87 ? -14.744 -2.613 6.716 1.00 95.44 87 THR A O 1
ATOM 666 N N . VAL A 1 88 ? -14.208 -1.755 8.716 1.00 97.12 88 VAL A N 1
ATOM 667 C CA . VAL A 1 88 ? -14.153 -0.362 8.267 1.00 97.12 88 VAL A CA 1
ATOM 668 C C . VAL A 1 88 ? -12.708 0.015 7.970 1.00 97.12 88 VAL A C 1
ATOM 670 O O . VAL A 1 88 ? -11.851 -0.003 8.852 1.00 97.12 88 VAL A O 1
ATOM 673 N N . VAL A 1 89 ? -12.437 0.391 6.723 1.00 97.69 89 VAL A N 1
ATOM 674 C CA . VAL A 1 89 ? -11.123 0.895 6.311 1.00 97.69 89 VAL A CA 1
ATOM 675 C C . VAL A 1 89 ? -11.117 2.419 6.388 1.00 97.69 89 VAL A C 1
ATOM 677 O O . VAL A 1 89 ? -11.872 3.085 5.681 1.00 97.69 89 VAL A O 1
ATOM 680 N N . LEU A 1 90 ? -10.236 2.974 7.218 1.00 97.88 90 LEU A N 1
ATOM 681 C CA . LEU A 1 90 ? -9.979 4.409 7.314 1.00 97.88 90 LEU A CA 1
ATOM 682 C C . LEU A 1 90 ? -8.618 4.722 6.698 1.00 97.88 90 LEU A C 1
ATOM 684 O O . LEU A 1 90 ? -7.614 4.120 7.064 1.00 97.88 90 LEU A O 1
ATOM 688 N N . ILE A 1 91 ? -8.562 5.680 5.778 1.00 98.06 91 ILE A N 1
ATOM 689 C CA . ILE A 1 91 ? -7.309 6.110 5.149 1.00 98.06 91 ILE A CA 1
ATOM 690 C C . ILE A 1 91 ? -6.891 7.435 5.786 1.00 98.06 91 ILE A C 1
ATOM 692 O O . ILE A 1 91 ? -7.598 8.436 5.690 1.00 98.06 91 ILE A O 1
ATOM 696 N N . ALA A 1 92 ? -5.750 7.429 6.468 1.00 97.62 92 ALA A N 1
ATOM 697 C CA . ALA A 1 92 ? -5.215 8.576 7.183 1.00 97.62 92 ALA A CA 1
ATOM 698 C C . ALA A 1 92 ? -4.210 9.334 6.303 1.00 97.62 92 ALA A C 1
ATOM 700 O O . ALA A 1 92 ? -3.078 8.891 6.103 1.00 97.62 92 ALA A O 1
ATOM 701 N N . THR A 1 93 ? -4.658 10.478 5.774 1.00 95.12 93 THR A N 1
ATOM 702 C CA . THR A 1 93 ? -3.895 11.351 4.867 1.00 95.12 93 THR A CA 1
ATOM 703 C C . THR A 1 93 ? -4.018 12.833 5.241 1.00 95.12 93 THR A C 1
ATOM 705 O O . THR A 1 93 ? -4.703 13.586 4.561 1.00 95.12 93 THR A O 1
ATOM 708 N N . ASP A 1 94 ? -3.356 13.260 6.311 1.00 94.94 94 ASP A N 1
ATOM 709 C CA . ASP A 1 94 ? -3.232 14.651 6.796 1.00 94.94 94 ASP A CA 1
ATOM 710 C C . ASP A 1 94 ? -4.485 15.295 7.415 1.00 94.94 94 ASP A C 1
ATOM 712 O O . ASP A 1 94 ? -4.476 16.489 7.701 1.00 94.94 94 ASP A O 1
ATOM 716 N N . TRP A 1 95 ? -5.522 14.509 7.717 1.00 95.06 95 TRP A N 1
ATOM 717 C CA . TRP A 1 95 ? -6.764 14.976 8.359 1.00 95.06 95 TRP A CA 1
ATOM 718 C C . TRP A 1 95 ? -6.964 14.331 9.743 1.00 95.06 95 TRP A C 1
ATOM 720 O O . TRP A 1 95 ? -7.781 13.417 9.887 1.00 95.06 95 TRP A O 1
ATOM 730 N N . PRO A 1 96 ? -6.185 14.720 10.773 1.00 94.69 96 PRO A N 1
ATOM 731 C CA . PRO A 1 96 ? -6.247 14.077 12.085 1.00 94.69 96 PRO A CA 1
ATOM 732 C C . PRO A 1 96 ? -7.641 14.172 12.720 1.00 94.69 96 PRO A C 1
ATOM 734 O O . PRO A 1 96 ? -8.161 13.162 13.186 1.00 94.69 96 PRO A O 1
ATOM 737 N N . ASP A 1 97 ? -8.288 15.334 12.662 1.00 94.94 97 ASP A N 1
ATOM 738 C CA . ASP A 1 97 ? -9.601 15.530 13.287 1.00 94.94 97 ASP A CA 1
ATOM 739 C C . ASP A 1 97 ? -10.685 14.635 12.669 1.00 94.94 97 ASP A C 1
ATOM 741 O O . ASP A 1 97 ? -11.548 14.121 13.380 1.00 94.94 97 ASP A O 1
ATOM 745 N N . ASP A 1 98 ? -10.613 14.377 11.361 1.00 96.00 98 ASP A N 1
ATOM 746 C CA . ASP A 1 98 ? -11.554 13.490 10.675 1.00 96.00 98 ASP A CA 1
ATOM 747 C C . ASP A 1 98 ? -11.377 12.031 11.085 1.00 96.00 98 ASP A C 1
ATOM 749 O O . ASP A 1 98 ? -12.371 11.339 11.312 1.00 96.00 98 ASP A O 1
ATOM 753 N N . ILE A 1 99 ? -10.132 11.574 11.245 1.00 95.50 99 ILE A N 1
ATOM 754 C CA . ILE A 1 99 ? -9.848 10.230 11.759 1.00 95.50 99 ILE A CA 1
ATOM 755 C C . ILE A 1 99 ? -10.328 10.104 13.206 1.00 95.50 99 ILE A C 1
ATOM 757 O O . ILE A 1 99 ? -11.041 9.154 13.524 1.00 95.50 99 ILE A O 1
ATOM 761 N N . ALA A 1 100 ? -10.016 11.074 14.070 1.00 93.19 100 ALA A N 1
ATOM 762 C CA . ALA A 1 100 ? -10.459 11.060 15.463 1.00 93.19 100 ALA A CA 1
ATOM 763 C C . ALA A 1 100 ? -11.992 11.039 15.572 1.00 93.19 100 ALA A C 1
ATOM 765 O O . ALA A 1 100 ? -12.563 10.232 16.308 1.00 93.19 100 ALA A O 1
ATOM 766 N N . ARG A 1 101 ? -12.674 11.880 14.788 1.00 95.50 101 ARG A N 1
ATOM 767 C CA . ARG A 1 101 ? -14.138 11.937 14.725 1.00 95.50 101 ARG A CA 1
ATOM 768 C C . ARG A 1 101 ? -14.742 10.633 14.204 1.00 95.50 101 ARG A C 1
ATOM 770 O O . ARG A 1 101 ? -15.725 10.160 14.774 1.00 95.50 101 ARG A O 1
ATOM 777 N N . ALA A 1 102 ? -14.172 10.044 13.152 1.00 95.75 102 ALA A N 1
ATOM 778 C CA . ALA A 1 102 ? -14.625 8.763 12.615 1.00 95.75 102 ALA A CA 1
ATOM 779 C C . ALA A 1 102 ? -14.476 7.640 13.651 1.00 95.75 102 ALA A C 1
ATOM 781 O O . ALA A 1 102 ? -15.435 6.911 13.898 1.00 95.75 102 ALA A O 1
ATOM 782 N N . LEU A 1 103 ? -13.322 7.549 14.316 1.00 93.25 103 LEU A N 1
ATOM 783 C CA . LEU A 1 103 ? -13.070 6.553 15.360 1.00 93.25 103 LEU A CA 1
ATOM 784 C C . LEU A 1 103 ? -14.012 6.715 16.556 1.00 93.25 103 LEU A C 1
ATOM 786 O O . LEU A 1 103 ? -14.570 5.724 17.023 1.00 93.25 103 LEU A O 1
ATOM 790 N N . ALA A 1 104 ? -14.243 7.945 17.023 1.00 92.44 104 ALA A N 1
ATOM 791 C CA . ALA A 1 104 ? -15.185 8.215 18.108 1.00 92.44 104 ALA A CA 1
ATOM 792 C C . ALA A 1 104 ? -16.618 7.796 17.738 1.00 92.44 104 ALA A C 1
ATOM 794 O O . ALA A 1 104 ? -17.305 7.154 18.532 1.00 92.44 104 ALA A O 1
ATOM 795 N N . SER A 1 105 ? -17.049 8.111 16.513 1.00 95.12 105 SER A N 1
ATOM 796 C CA . SER A 1 105 ? -18.364 7.721 15.999 1.00 95.12 105 SER A CA 1
ATOM 797 C C . SER A 1 105 ? -18.506 6.202 15.898 1.00 95.12 105 SER A C 1
ATOM 799 O O . SER A 1 105 ? -19.503 5.649 16.362 1.00 95.12 105 SER A O 1
ATOM 801 N N . LEU A 1 106 ? -17.513 5.518 15.322 1.00 93.44 106 LEU A N 1
ATOM 802 C CA . LEU A 1 106 ? -17.512 4.060 15.191 1.00 93.44 106 LEU A CA 1
ATOM 803 C C . LEU A 1 106 ? -17.534 3.395 16.564 1.00 93.44 106 LEU A C 1
ATOM 805 O O . LEU A 1 106 ? -18.363 2.531 16.804 1.00 93.44 106 LEU A O 1
ATOM 809 N N . ARG A 1 107 ? -16.725 3.862 17.514 1.00 88.94 107 ARG A N 1
ATOM 810 C CA . ARG A 1 107 ? -16.726 3.321 18.877 1.00 88.94 107 ARG A CA 1
ATOM 811 C C . ARG A 1 107 ? -18.077 3.465 19.582 1.00 88.94 107 ARG A C 1
ATOM 813 O O . ARG A 1 107 ? -18.439 2.613 20.384 1.00 88.94 107 ARG A O 1
ATOM 820 N N . ALA A 1 108 ? -18.804 4.546 19.313 1.00 91.56 108 ALA A N 1
ATOM 821 C CA . ALA A 1 108 ? -20.094 4.805 19.941 1.00 91.56 108 ALA A CA 1
ATOM 822 C C . ALA A 1 108 ? -21.262 4.039 19.297 1.00 91.56 108 ALA A C 1
ATOM 824 O O . ALA A 1 108 ? -22.297 3.877 19.941 1.00 91.56 108 ALA A O 1
ATOM 825 N N . THR A 1 109 ? -21.138 3.626 18.031 1.00 94.12 109 THR A N 1
ATOM 826 C CA . THR A 1 109 ? -22.298 3.195 17.225 1.00 94.12 109 THR A CA 1
ATOM 827 C C . THR A 1 109 ? -22.104 1.907 16.433 1.00 94.12 109 THR A C 1
ATOM 829 O O . THR A 1 109 ? -23.099 1.313 16.019 1.00 94.12 109 THR A O 1
ATOM 832 N N . ALA A 1 110 ? -20.866 1.469 16.199 1.00 92.12 110 ALA A N 1
ATOM 833 C CA . ALA A 1 110 ? -20.600 0.268 15.424 1.00 92.12 110 ALA A CA 1
ATOM 834 C C . ALA A 1 110 ? -21.009 -0.991 16.210 1.00 92.12 110 ALA A C 1
ATOM 836 O O . ALA A 1 110 ? -20.830 -1.046 17.431 1.00 92.12 110 ALA A O 1
ATOM 837 N N . PR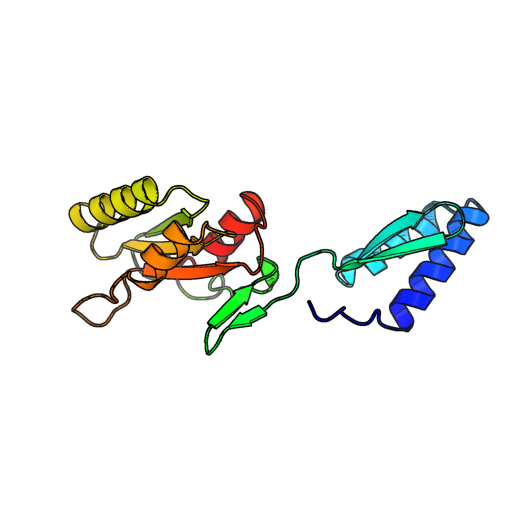O A 1 111 ? -21.532 -2.021 15.526 1.00 91.44 111 PRO A N 1
ATOM 838 C CA . PRO A 1 111 ? -21.709 -3.347 16.109 1.00 91.44 111 PRO A CA 1
ATOM 839 C C . PRO A 1 111 ? -20.395 -3.887 16.693 1.00 91.44 111 PRO A C 1
ATOM 841 O O . PRO A 1 111 ? -19.324 -3.636 16.140 1.00 91.44 111 PRO A O 1
ATOM 844 N N . GLY A 1 112 ? -20.471 -4.633 17.800 1.00 86.06 112 GLY A N 1
ATOM 845 C CA . GLY A 1 112 ? -19.290 -5.069 18.566 1.00 86.06 112 GLY A CA 1
ATOM 846 C C . GLY A 1 112 ? -18.333 -6.010 17.823 1.00 86.06 112 GLY A C 1
ATOM 847 O O . GLY A 1 112 ? -17.201 -6.194 18.249 1.00 86.06 112 GLY A O 1
ATOM 848 N N . ASP A 1 113 ? -18.772 -6.580 16.708 1.00 88.75 113 ASP A N 1
ATOM 849 C CA . ASP A 1 113 ? -18.014 -7.435 15.799 1.00 88.75 113 ASP A CA 1
ATOM 850 C C . ASP A 1 113 ? -17.506 -6.685 14.550 1.00 88.75 113 ASP A C 1
ATOM 852 O O . ASP A 1 113 ? -17.071 -7.308 13.579 1.00 88.75 113 ASP A O 1
ATOM 856 N N . THR A 1 114 ? -17.539 -5.348 14.568 1.00 92.06 114 THR A N 1
ATOM 857 C CA . THR A 1 114 ? -16.909 -4.493 13.553 1.00 92.06 114 THR A CA 1
ATOM 858 C C . THR A 1 114 ? -15.436 -4.271 13.884 1.00 92.06 114 THR A C 1
ATOM 860 O O . THR A 1 114 ? -15.102 -3.799 14.970 1.00 92.06 114 THR A O 1
ATOM 863 N N . THR A 1 115 ? -14.550 -4.542 12.927 1.00 92.44 115 THR A N 1
ATOM 864 C CA . THR A 1 115 ? -13.112 -4.255 13.037 1.00 92.44 115 THR A CA 1
ATOM 865 C C . THR A 1 115 ? -12.739 -3.008 12.244 1.00 92.44 115 THR A C 1
ATOM 867 O O . THR A 1 115 ? -13.441 -2.605 11.313 1.00 92.44 115 THR A O 1
ATOM 870 N N . ILE A 1 116 ? -11.625 -2.368 12.599 1.00 95.06 116 ILE A N 1
ATOM 871 C CA . ILE A 1 116 ? -11.131 -1.176 11.905 1.00 95.06 116 ILE A CA 1
ATOM 872 C C . ILE A 1 116 ? -9.715 -1.419 11.391 1.00 95.06 116 ILE A C 1
ATOM 874 O O . ILE A 1 116 ? -8.828 -1.830 12.132 1.00 95.06 116 ILE A O 1
ATOM 878 N N . VAL A 1 117 ? -9.470 -1.094 10.127 1.00 96.88 117 VAL A N 1
ATOM 879 C CA . VAL A 1 117 ? -8.111 -0.992 9.589 1.00 96.88 117 VAL A CA 1
ATOM 880 C C . VAL A 1 117 ? -7.845 0.464 9.258 1.00 96.88 117 VAL A C 1
ATOM 882 O O . VAL A 1 117 ? -8.534 1.058 8.432 1.00 96.88 117 VAL A O 1
ATOM 885 N N . ILE A 1 118 ? -6.830 1.041 9.889 1.00 97.88 118 ILE A N 1
ATOM 886 C CA . ILE A 1 118 ? -6.371 2.397 9.614 1.00 97.88 118 ILE A CA 1
ATOM 887 C C . ILE A 1 118 ? -5.127 2.302 8.734 1.00 97.88 118 ILE A C 1
ATOM 889 O O . ILE A 1 118 ? -4.113 1.741 9.136 1.00 97.88 118 ILE A O 1
ATOM 893 N N . VAL A 1 119 ? -5.181 2.863 7.533 1.00 98.44 119 VAL A N 1
ATOM 894 C CA . VAL A 1 119 ? -4.039 2.931 6.619 1.00 98.44 119 VAL A CA 1
ATOM 895 C C . VAL A 1 119 ? -3.409 4.313 6.720 1.00 98.44 119 VAL A C 1
ATOM 897 O O . VAL A 1 119 ? -3.945 5.290 6.201 1.00 98.44 119 VAL A O 1
ATOM 900 N N . ALA A 1 120 ? -2.269 4.395 7.398 1.00 98.00 120 ALA A N 1
ATOM 901 C CA . ALA A 1 120 ? -1.434 5.582 7.492 1.00 98.00 120 ALA A CA 1
ATOM 902 C C . ALA A 1 120 ? -0.643 5.775 6.186 1.00 98.00 120 ALA A C 1
ATOM 904 O O . ALA A 1 120 ? 0.530 5.400 6.101 1.00 98.00 120 ALA A O 1
ATOM 905 N N . ASP A 1 121 ? -1.298 6.357 5.174 1.00 98.06 121 ASP A N 1
ATOM 906 C CA . ASP A 1 121 ? -0.744 6.586 3.833 1.00 98.06 121 ASP A CA 1
ATOM 907 C C . ASP A 1 121 ? 0.076 7.886 3.755 1.00 98.06 121 ASP A C 1
ATOM 909 O O . ASP A 1 121 ? -0.368 8.922 3.251 1.00 98.06 121 ASP A O 1
ATOM 913 N N . GLY A 1 122 ? 1.291 7.836 4.302 1.00 95.88 122 GLY A N 1
ATOM 914 C CA . GLY A 1 122 ? 2.186 8.988 4.413 1.00 95.88 122 GLY A CA 1
ATOM 915 C C . GLY A 1 122 ? 1.572 10.176 5.174 1.00 95.88 122 GLY A C 1
ATOM 916 O O . GLY A 1 122 ? 1.562 11.279 4.614 1.00 95.88 122 GLY A O 1
ATOM 917 N N . PRO A 1 123 ? 1.051 9.979 6.405 1.00 96.88 123 PRO A N 1
ATOM 918 C CA . PRO A 1 123 ? 0.403 11.036 7.176 1.00 96.88 123 PRO A CA 1
ATOM 919 C C . PRO A 1 123 ? 1.402 12.100 7.649 1.00 96.88 123 PRO A C 1
ATOM 921 O O . PRO A 1 123 ? 2.600 11.846 7.800 1.00 96.88 123 PRO A O 1
ATOM 924 N N . SER A 1 124 ? 0.883 13.283 7.962 1.00 96.25 124 SER A N 1
ATOM 925 C CA . SER A 1 124 ? 1.615 14.378 8.591 1.00 96.25 124 SER A CA 1
ATOM 926 C C . SER A 1 124 ? 2.149 13.959 9.957 1.00 96.25 124 SER A C 1
ATOM 928 O O . SER A 1 124 ? 1.607 13.064 10.601 1.00 96.25 124 SER A O 1
ATOM 930 N N . ALA A 1 125 ? 3.182 14.647 10.450 1.00 95.12 125 ALA A N 1
ATOM 931 C CA . ALA A 1 125 ? 3.758 14.351 11.764 1.00 95.12 125 ALA A CA 1
ATOM 932 C C . ALA A 1 125 ? 2.723 14.437 12.902 1.00 95.12 125 ALA A C 1
ATOM 934 O O . ALA A 1 125 ? 2.759 13.631 13.826 1.00 95.12 125 ALA A O 1
ATOM 935 N N . VAL A 1 126 ? 1.775 15.377 12.810 1.00 95.94 126 VAL A N 1
ATOM 936 C CA . VAL A 1 126 ? 0.687 15.532 13.789 1.00 95.94 126 VAL A CA 1
ATOM 937 C C . VAL A 1 126 ? -0.250 14.328 13.753 1.00 95.94 126 VAL A C 1
ATOM 939 O O . VAL A 1 126 ? -0.552 13.752 14.795 1.00 95.94 126 VAL A O 1
ATOM 942 N N . GLN A 1 127 ? -0.692 13.916 12.561 1.00 96.19 127 GLN A N 1
ATOM 943 C CA . GLN A 1 127 ? -1.581 12.766 12.438 1.00 96.19 127 GLN A CA 1
ATOM 944 C C . GLN A 1 127 ? -0.860 11.460 12.791 1.00 96.19 127 GLN A C 1
ATOM 946 O O . GLN A 1 127 ? -1.443 10.627 13.472 1.00 96.19 127 GLN A O 1
ATOM 951 N N . ALA A 1 128 ? 0.411 11.306 12.418 1.00 95.19 128 ALA A N 1
ATOM 952 C CA . ALA A 1 128 ? 1.234 10.178 12.835 1.00 95.19 128 ALA A CA 1
ATOM 953 C C . ALA A 1 128 ? 1.314 10.090 14.366 1.00 95.19 128 ALA A C 1
ATOM 955 O O . ALA A 1 128 ? 0.982 9.055 14.926 1.00 95.19 128 ALA A O 1
ATOM 956 N N . ALA A 1 129 ? 1.655 11.189 15.047 1.00 94.19 129 ALA A N 1
ATOM 957 C CA . ALA A 1 129 ? 1.725 11.222 16.507 1.00 94.19 129 ALA A CA 1
ATOM 958 C C . ALA A 1 129 ? 0.383 10.895 17.181 1.00 94.19 129 ALA A C 1
ATOM 960 O O . ALA A 1 129 ? 0.379 10.285 18.247 1.00 94.19 129 ALA A O 1
ATOM 961 N N . MET A 1 130 ? -0.744 11.279 16.573 1.00 94.81 130 MET A N 1
ATOM 962 C CA . MET A 1 130 ? -2.074 10.898 17.053 1.00 94.81 130 MET A CA 1
ATOM 963 C C . MET A 1 130 ? -2.349 9.400 16.866 1.00 94.81 130 MET A C 1
ATOM 965 O O . MET A 1 130 ? -2.848 8.763 17.786 1.00 94.81 130 MET A O 1
ATOM 969 N N . LEU A 1 131 ? -1.981 8.824 15.717 1.00 93.88 131 LEU A N 1
ATOM 970 C CA . LEU A 1 131 ? -2.136 7.389 15.457 1.00 93.88 131 LEU A CA 1
ATOM 971 C C . LEU A 1 131 ? -1.289 6.526 16.403 1.00 93.88 131 LEU A C 1
ATOM 973 O O . LEU A 1 131 ? -1.745 5.466 16.815 1.00 93.88 131 LEU A O 1
ATOM 977 N N . GLU A 1 132 ? -0.090 6.982 16.777 1.00 90.62 132 GLU A N 1
ATOM 978 C CA . GLU A 1 132 ? 0.762 6.305 17.774 1.00 90.62 132 GLU A CA 1
ATOM 979 C C . GLU A 1 132 ? 0.152 6.292 19.181 1.00 90.62 132 GLU A C 1
ATOM 981 O O . GLU A 1 132 ? 0.488 5.437 19.993 1.00 90.62 132 GLU A O 1
ATOM 986 N N . GLN A 1 133 ? -0.724 7.254 19.479 1.00 88.75 133 GLN A N 1
ATOM 987 C CA . GLN A 1 133 ? -1.408 7.380 20.767 1.00 88.75 133 GLN A CA 1
ATOM 988 C C . GLN A 1 133 ? -2.755 6.651 20.796 1.00 88.75 133 GLN A C 1
ATOM 990 O O . GLN A 1 133 ? -3.461 6.732 21.798 1.00 88.75 133 GLN A O 1
ATOM 995 N N . LEU A 1 134 ? -3.151 5.972 19.713 1.00 85.81 134 LEU A N 1
ATOM 996 C CA . LEU A 1 134 ? -4.367 5.168 19.733 1.00 85.81 134 LEU A CA 1
A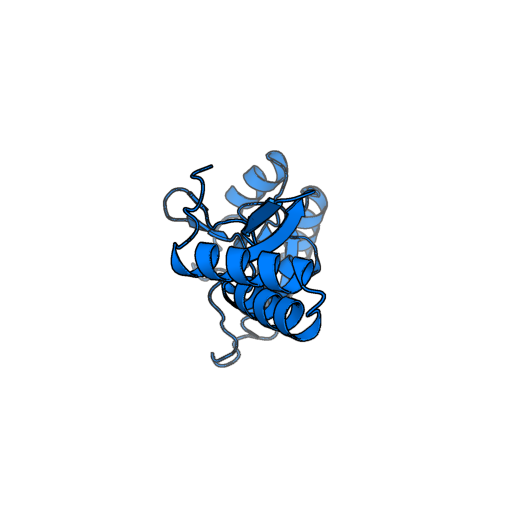TOM 997 C C . LEU A 1 134 ? -4.165 3.976 20.673 1.00 85.81 134 LEU A C 1
ATOM 999 O O . LEU A 1 134 ? -3.416 3.047 20.379 1.00 85.81 134 LEU A O 1
ATOM 1003 N N . ASP A 1 135 ? -4.844 4.027 21.818 1.00 64.56 135 ASP A N 1
ATOM 1004 C CA . ASP A 1 135 ? -4.747 2.992 22.840 1.00 64.56 135 ASP A CA 1
ATOM 1005 C C . ASP A 1 135 ? -5.233 1.633 22.307 1.00 64.56 135 ASP A C 1
ATOM 1007 O O . ASP A 1 135 ? -6.335 1.555 21.738 1.00 64.56 135 ASP A O 1
ATOM 1011 N N . PRO A 1 136 ? -4.502 0.529 22.563 1.00 58.62 136 PRO A N 1
ATOM 1012 C CA . PRO A 1 136 ? -5.084 -0.797 22.427 1.00 58.62 136 PRO A CA 1
ATOM 1013 C C . PRO A 1 136 ? -6.315 -0.899 23.353 1.00 58.62 136 PRO A C 1
ATOM 1015 O O . PRO A 1 136 ? -6.341 -0.305 24.433 1.00 58.62 136 PRO A O 1
ATOM 1018 N N . PRO A 1 137 ? -7.382 -1.601 22.947 1.00 55.38 137 PRO A N 1
ATOM 1019 C CA . PRO A 1 137 ? -8.613 -1.656 23.727 1.00 55.38 137 PRO A CA 1
ATOM 1020 C C . PRO A 1 137 ? -8.428 -2.348 25.080 1.00 55.38 137 PRO A C 1
ATOM 1022 O O . PRO A 1 137 ? -7.555 -3.191 25.280 1.00 55.38 137 PRO A O 1
ATOM 1025 N N . VAL A 1 138 ? -9.317 -1.973 26.002 1.00 53.19 138 VAL A N 1
ATOM 1026 C CA . VAL A 1 138 ? -9.304 -2.318 27.434 1.00 53.19 138 VAL A CA 1
ATOM 1027 C C . VAL A 1 138 ? -9.450 -3.829 27.691 1.00 53.19 138 VAL A C 1
ATOM 1029 O O . VAL A 1 138 ? -9.051 -4.309 28.746 1.00 53.19 138 VAL A O 1
ATOM 1032 N N . ASP A 1 139 ? -9.989 -4.585 26.734 1.00 59.34 139 ASP A N 1
ATOM 1033 C CA . ASP A 1 139 ? -10.207 -6.038 26.794 1.00 59.34 139 ASP A CA 1
ATOM 1034 C C . ASP A 1 139 ? -9.102 -6.863 26.104 1.00 59.34 139 ASP A C 1
ATOM 1036 O O . ASP A 1 139 ? -9.199 -8.087 26.015 1.00 59.34 139 ASP A O 1
ATOM 1040 N N . GLY A 1 140 ? -8.041 -6.207 25.621 1.00 54.19 140 GLY A N 1
ATOM 1041 C CA . GLY A 1 140 ? -6.889 -6.854 24.996 1.00 54.19 140 GLY A CA 1
ATOM 1042 C C . GLY A 1 140 ? -7.117 -7.364 23.569 1.00 54.19 140 GLY A C 1
ATOM 1043 O O . GLY A 1 140 ? -6.175 -7.899 22.987 1.00 54.19 140 GLY A O 1
ATOM 1044 N N . THR A 1 141 ? -8.308 -7.188 22.979 1.00 56.84 141 THR A N 1
ATOM 1045 C CA . THR A 1 141 ? -8.593 -7.609 21.594 1.00 56.84 141 THR A CA 1
ATOM 1046 C C . THR A 1 141 ? -8.587 -6.395 20.670 1.00 56.84 141 THR A C 1
ATOM 1048 O O . THR A 1 141 ? -9.559 -5.650 20.693 1.00 56.84 141 THR A O 1
ATOM 1051 N N . PRO A 1 142 ? -7.548 -6.153 19.846 1.00 63.47 142 PRO A N 1
ATOM 1052 C CA . PRO A 1 142 ? -7.451 -4.927 19.057 1.00 63.47 142 PRO A CA 1
ATOM 1053 C C . PRO A 1 142 ? -8.650 -4.745 18.110 1.00 63.47 142 PRO A C 1
ATOM 1055 O O . PRO A 1 142 ? -8.747 -5.400 17.079 1.00 63.47 142 PRO A O 1
ATOM 1058 N N . TRP A 1 143 ? -9.553 -3.818 18.444 1.00 78.19 143 TRP A N 1
ATOM 1059 C CA . TRP A 1 143 ? -10.670 -3.389 17.588 1.00 78.19 143 TRP A CA 1
ATOM 1060 C C . TRP A 1 143 ? -10.202 -2.585 16.366 1.00 78.19 143 TRP A C 1
ATOM 1062 O O . TRP A 1 143 ? -10.974 -2.368 15.433 1.00 78.19 143 TRP A O 1
ATOM 1072 N N . HIS A 1 144 ? -8.937 -2.148 16.367 1.00 89.31 144 HIS A N 1
ATOM 1073 C CA . HIS A 1 144 ? -8.293 -1.505 15.234 1.00 89.31 144 HIS A CA 1
ATOM 1074 C C . HIS A 1 144 ? -6.863 -2.019 15.007 1.00 89.31 144 HIS A C 1
ATOM 1076 O O . HIS A 1 144 ? -6.171 -2.416 15.943 1.00 89.31 144 HIS A O 1
ATOM 1082 N N . GLU A 1 145 ? -6.411 -1.951 13.758 1.00 92.19 145 GLU A N 1
ATOM 1083 C CA . GLU A 1 145 ? -5.034 -2.206 13.325 1.00 92.19 145 GLU A CA 1
ATOM 1084 C C . GLU A 1 145 ? -4.553 -1.015 12.488 1.00 92.19 145 GLU A C 1
ATOM 1086 O O . GLU A 1 145 ? -5.291 -0.529 11.629 1.00 92.19 145 GLU A O 1
ATOM 1091 N N . VAL A 1 146 ? -3.322 -0.542 12.713 1.00 95.44 146 VAL A N 1
ATOM 1092 C CA . VAL A 1 146 ? -2.730 0.546 11.918 1.00 95.44 146 VAL A CA 1
ATOM 1093 C C . VAL A 1 146 ? -1.657 -0.006 10.985 1.00 95.44 146 VAL A C 1
ATOM 1095 O O . VAL A 1 146 ? -0.654 -0.559 11.437 1.00 95.44 146 VAL A O 1
ATOM 1098 N N . ILE A 1 147 ? -1.838 0.192 9.681 1.00 97.38 147 ILE A N 1
ATOM 1099 C CA . ILE A 1 147 ? -0.869 -0.169 8.646 1.00 97.38 147 ILE A CA 1
ATOM 1100 C C . ILE A 1 147 ? -0.185 1.085 8.137 1.00 97.38 147 ILE A C 1
ATOM 1102 O O . ILE A 1 147 ? -0.839 2.013 7.667 1.00 97.38 147 ILE A O 1
ATOM 1106 N N . TRP A 1 148 ? 1.140 1.094 8.191 1.00 97.75 148 TRP A N 1
ATOM 1107 C CA . TRP A 1 148 ? 1.938 2.257 7.834 1.00 97.75 148 TRP A CA 1
ATOM 1108 C C . TRP A 1 148 ? 2.555 2.093 6.463 1.00 97.75 148 TRP A C 1
ATOM 1110 O O . TRP A 1 148 ? 3.091 1.032 6.146 1.00 97.75 148 TRP A O 1
ATOM 1120 N N . THR A 1 149 ? 2.536 3.158 5.669 1.00 98.00 149 THR A N 1
ATOM 1121 C CA . THR A 1 149 ? 3.294 3.212 4.423 1.00 98.00 149 THR A CA 1
ATOM 1122 C C . THR A 1 149 ? 4.627 3.937 4.620 1.00 98.00 149 THR A C 1
ATOM 1124 O O . THR A 1 149 ? 4.795 4.783 5.514 1.00 98.00 149 THR A O 1
ATOM 1127 N N . SER A 1 150 ? 5.629 3.572 3.819 1.00 96.31 150 SER A N 1
ATOM 1128 C CA . SER A 1 150 ? 6.939 4.237 3.848 1.00 96.31 150 SER A CA 1
ATOM 1129 C C . SER A 1 150 ? 6.892 5.633 3.225 1.00 96.31 150 SER A C 1
ATOM 1131 O O . SER A 1 150 ? 7.613 6.526 3.662 1.00 96.31 150 SER A O 1
ATOM 1133 N N . GLU A 1 151 ? 5.994 5.832 2.263 1.00 95.38 151 GLU A N 1
ATOM 1134 C CA . GLU A 1 151 ? 5.700 7.093 1.584 1.00 95.38 151 GLU A CA 1
ATOM 1135 C C . GLU A 1 151 ? 4.199 7.176 1.283 1.00 95.38 151 GLU A C 1
ATOM 1137 O O . GLU A 1 151 ? 3.462 6.213 1.481 1.00 95.38 151 GLU A O 1
ATOM 1142 N N . ARG A 1 152 ? 3.732 8.309 0.760 1.00 96.81 152 ARG A N 1
ATOM 1143 C CA . ARG A 1 152 ? 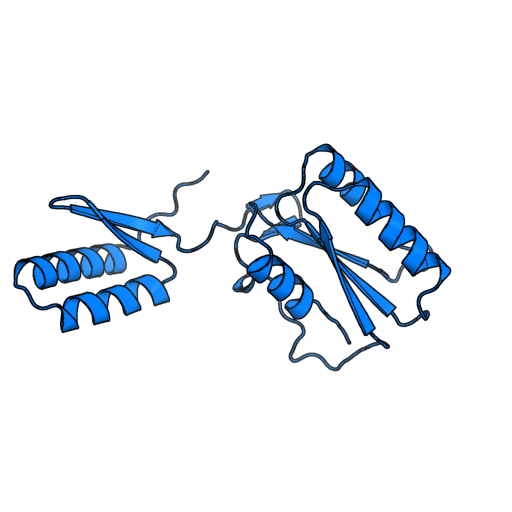2.361 8.433 0.261 1.00 96.81 152 ARG A CA 1
ATOM 1144 C C . ARG A 1 152 ? 2.201 7.658 -1.049 1.00 96.81 152 ARG A C 1
ATOM 1146 O O . ARG A 1 152 ? 2.745 8.057 -2.076 1.00 96.81 152 ARG A O 1
ATOM 1153 N N . LEU A 1 153 ? 1.446 6.568 -1.008 1.00 96.25 153 LEU A N 1
ATOM 1154 C CA . LEU A 1 153 ? 1.190 5.658 -2.124 1.00 96.25 153 LEU A CA 1
ATOM 1155 C C . LEU A 1 153 ? -0.086 6.022 -2.897 1.00 96.25 153 LEU A C 1
ATOM 1157 O O . LEU A 1 153 ? -0.230 5.642 -4.061 1.00 96.25 153 LEU A O 1
ATOM 1161 N N . GLY A 1 154 ? -1.000 6.768 -2.273 1.00 96.25 154 GLY A N 1
ATOM 1162 C CA . GLY A 1 154 ? -2.241 7.243 -2.871 1.00 96.25 154 GLY A CA 1
ATOM 1163 C C . GLY A 1 154 ? -3.430 6.301 -2.667 1.00 96.25 154 GLY A C 1
ATOM 1164 O O . GLY A 1 154 ? -3.296 5.132 -2.301 1.00 96.25 154 GLY A O 1
ATOM 1165 N N . GLN A 1 155 ? -4.626 6.819 -2.966 1.00 96.50 155 GLN A N 1
ATOM 1166 C CA . GLN A 1 155 ? -5.914 6.213 -2.599 1.00 96.50 155 GLN A CA 1
ATOM 1167 C C . GLN A 1 155 ? -6.077 4.750 -3.033 1.00 96.50 155 GLN A C 1
ATOM 1169 O O . GLN A 1 155 ? -6.552 3.927 -2.253 1.00 96.50 155 GLN A O 1
ATOM 1174 N N . GLY A 1 156 ? -5.696 4.406 -4.267 1.00 97.50 156 GLY A N 1
ATOM 1175 C CA . GLY A 1 156 ? -5.847 3.041 -4.781 1.00 97.50 156 GLY A CA 1
ATOM 1176 C C . GLY A 1 156 ? -4.960 2.036 -4.043 1.00 97.50 156 GLY A C 1
ATOM 1177 O O . GLY A 1 156 ? -5.419 0.963 -3.654 1.00 97.50 156 GLY A O 1
ATOM 1178 N N . ALA A 1 157 ? -3.700 2.400 -3.790 1.00 97.50 157 ALA A N 1
ATOM 1179 C CA . ALA A 1 157 ? -2.788 1.570 -3.012 1.00 97.50 157 ALA A CA 1
ATOM 1180 C C . ALA A 1 157 ? -3.252 1.463 -1.553 1.00 97.50 157 ALA A C 1
ATOM 1182 O O . ALA A 1 157 ? -3.332 0.353 -1.034 1.00 97.50 157 ALA A O 1
ATOM 1183 N N . ALA A 1 158 ? -3.635 2.580 -0.929 1.00 98.12 158 ALA A N 1
ATOM 1184 C CA . ALA A 1 158 ? -4.122 2.610 0.448 1.00 98.12 158 ALA A CA 1
ATOM 1185 C C . ALA A 1 158 ? -5.400 1.773 0.642 1.00 98.12 158 ALA A C 1
ATOM 1187 O O . ALA A 1 158 ? -5.500 0.999 1.589 1.00 98.12 158 ALA A O 1
ATOM 1188 N N . THR A 1 159 ? -6.346 1.840 -0.298 1.00 98.31 159 THR A N 1
ATOM 1189 C CA . THR A 1 159 ? -7.563 1.009 -0.261 1.00 98.31 159 THR A CA 1
ATOM 1190 C C . THR A 1 159 ? -7.217 -0.476 -0.376 1.00 98.31 159 THR A C 1
ATOM 1192 O O . THR A 1 159 ? -7.714 -1.284 0.402 1.00 98.31 159 THR A O 1
ATOM 1195 N N . ASN A 1 160 ? -6.311 -0.844 -1.290 1.00 98.50 160 ASN A N 1
ATOM 1196 C CA . ASN A 1 160 ? -5.849 -2.228 -1.432 1.00 98.50 160 ASN A CA 1
ATOM 1197 C C . ASN A 1 160 ? -5.123 -2.744 -0.181 1.00 98.50 160 ASN A C 1
ATOM 1199 O O . ASN A 1 160 ? -5.247 -3.921 0.148 1.00 98.50 160 ASN A O 1
ATOM 1203 N N . ILE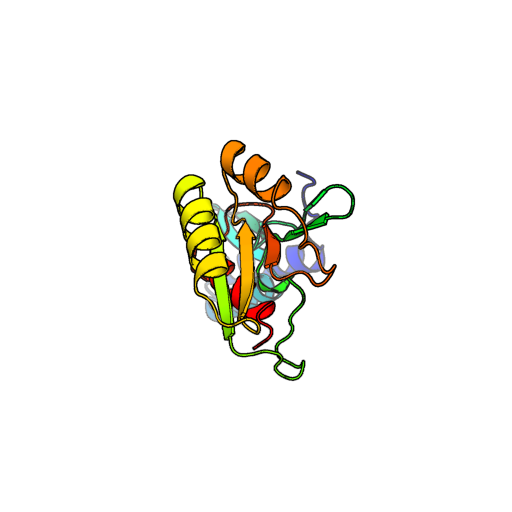 A 1 161 ? -4.378 -1.881 0.518 1.00 98.56 161 ILE A N 1
ATOM 1204 C CA . ILE A 1 161 ? -3.783 -2.205 1.821 1.00 98.56 161 ILE A CA 1
ATOM 1205 C C . ILE A 1 161 ? -4.883 -2.528 2.831 1.00 98.56 161 ILE A C 1
ATOM 1207 O O . ILE A 1 161 ? -4.830 -3.576 3.469 1.00 98.56 161 ILE A O 1
ATOM 1211 N N . GLY A 1 162 ? -5.887 -1.655 2.937 1.00 98.06 162 GLY A N 1
ATOM 1212 C CA . GLY A 1 162 ? -7.019 -1.854 3.835 1.00 98.06 162 GLY A CA 1
ATOM 1213 C C . GLY A 1 162 ? -7.756 -3.161 3.561 1.00 98.06 162 GLY A C 1
ATOM 1214 O O . GLY A 1 162 ? -7.947 -3.955 4.475 1.00 98.06 162 GLY A O 1
ATOM 1215 N N . LEU A 1 163 ? -8.074 -3.433 2.292 1.00 97.81 163 LEU A N 1
ATOM 1216 C CA . LEU A 1 163 ? -8.714 -4.679 1.864 1.00 97.81 163 LEU A CA 1
ATOM 1217 C C . LEU A 1 163 ? -7.880 -5.905 2.232 1.00 97.81 163 LEU A C 1
ATOM 1219 O O . LEU A 1 163 ? -8.407 -6.847 2.807 1.00 97.81 163 LEU A O 1
ATOM 1223 N N . ARG A 1 164 ? -6.567 -5.889 1.973 1.00 98.06 164 ARG A N 1
ATOM 1224 C CA . ARG A 1 164 ? -5.681 -7.011 2.321 1.00 98.06 164 ARG A CA 1
ATOM 1225 C C . ARG A 1 164 ? -5.683 -7.346 3.809 1.00 98.06 164 ARG A C 1
ATOM 1227 O O . ARG A 1 164 ? -5.358 -8.479 4.152 1.00 98.06 164 ARG A O 1
ATOM 1234 N N . ARG A 1 165 ? -5.996 -6.383 4.674 1.00 96.88 165 ARG A N 1
ATOM 1235 C CA . ARG A 1 165 ? -6.048 -6.561 6.129 1.00 96.88 165 ARG A CA 1
ATOM 1236 C C . ARG A 1 165 ? -7.460 -6.696 6.676 1.00 96.88 165 ARG A C 1
ATOM 1238 O O . ARG A 1 165 ? -7.589 -6.974 7.866 1.00 96.88 165 ARG A O 1
ATOM 1245 N N . ALA A 1 166 ? -8.483 -6.531 5.843 1.00 95.75 166 ALA A N 1
ATOM 1246 C CA . ALA A 1 166 ? -9.857 -6.761 6.249 1.00 95.75 166 ALA A CA 1
ATOM 1247 C C . ALA A 1 166 ? -10.034 -8.201 6.729 1.00 95.75 166 ALA A C 1
ATOM 1249 O O . ALA A 1 166 ? -9.411 -9.124 6.203 1.00 95.75 166 ALA A O 1
ATOM 1250 N N . SER A 1 167 ? -10.829 -8.353 7.782 1.00 92.62 167 SER A N 1
ATOM 1251 C CA . SER A 1 167 ? -11.062 -9.634 8.442 1.00 92.62 167 SER A CA 1
ATOM 1252 C C . SER A 1 167 ? -12.465 -10.171 8.201 1.00 92.62 167 SER A C 1
ATOM 1254 O O . SER A 1 167 ? -12.688 -11.330 8.512 1.00 92.62 167 SER A O 1
ATOM 1256 N N . ALA A 1 168 ? -13.393 -9.350 7.703 1.00 87.88 168 ALA A N 1
ATOM 1257 C CA . ALA A 1 168 ? -14.782 -9.700 7.413 1.00 87.88 168 ALA A CA 1
ATOM 1258 C C . ALA A 1 168 ? -15.097 -9.503 5.927 1.00 87.88 168 ALA A C 1
ATOM 1260 O O . ALA A 1 168 ? -14.547 -8.539 5.340 1.00 87.88 168 ALA A O 1
#

Foldseek 3Di:
DPAPDDPPVLVVLQVVLLVCVVVVVVVSNVVSQVVNVVVQWHWDDDVSHIDIDGNWDPWDDDPPDIAARFLVPQAFCPVPDAWFDWEAEAEAAACQVVVVVVVVVCVVDPDPRYAYEYEDQAYDPVNVVVVVPPDQDPVNDRSYDYHHHPHRPDDVRSVSNSNRPIRD

Secondary structure (DSSP, 8-state):
---PPPPHHHHHHHHHHHHHHHTT-HHHHHHHHHHHHHTTEEEEEETTEEEEEESSPPPEEETTEEEESSGGGSPP-TTSPP-SSEEEEEEESS-HHHHHHHHHHHHHHS-TTEEEEEEESS--HHHHHHHHT-PPPTTSS-SEEEEEESS---HHHHHHHHHHH---

pLDDT: mean 91.62, std 10.12, range [45.31, 98.56]

Sequence (168 aa):
MARRRIPDELLSTAHIRSQARAAGDWAEADRLRVLIEAAGWRIADRGTDFSLTPATPSDVIDGERVRYGSSAAVPSRFEEPATGLATVVLIATDWPDDIARALASLRATAPGDTTIVIVADGPSAVQAAMLEQLDPPVDGTPWHEVIWTSERLGQGAATNIGLRRASA

Radius of gyration: 20.67 Å; chains: 1; bounding box: 45×33×62 Å